Protein AF-A0A836TJ96-F1 (afdb_monomer)

Structure (mmCIF, N/CA/C/O backbone):
data_AF-A0A836TJ96-F1
#
_entry.id   AF-A0A836TJ96-F1
#
loop_
_atom_site.group_PDB
_atom_site.id
_atom_site.type_symbol
_atom_site.label_atom_id
_atom_site.label_alt_id
_atom_site.label_comp_id
_atom_site.label_asym_id
_atom_site.label_entity_id
_atom_site.label_seq_id
_atom_site.pdbx_PDB_ins_code
_atom_site.Cartn_x
_atom_site.Cartn_y
_atom_site.Cartn_z
_atom_site.occupancy
_atom_site.B_iso_or_equiv
_atom_site.auth_seq_id
_atom_site.auth_comp_id
_atom_site.auth_asym_id
_atom_site.auth_atom_id
_atom_site.pdbx_PDB_model_num
ATOM 1 N N . MET A 1 1 ? 15.444 -4.216 -14.335 1.00 76.44 1 MET A N 1
ATOM 2 C CA . MET A 1 1 ? 15.171 -2.842 -13.859 1.00 76.44 1 MET A CA 1
ATOM 3 C C . MET A 1 1 ? 16.026 -1.874 -14.653 1.00 76.44 1 MET A C 1
ATOM 5 O O . MET A 1 1 ? 17.210 -2.146 -14.822 1.00 76.44 1 MET A O 1
ATOM 9 N N . TRP A 1 2 ? 15.428 -0.801 -15.171 1.00 92.00 2 TRP A N 1
ATOM 10 C CA . TRP A 1 2 ? 16.136 0.228 -15.933 1.00 92.00 2 TRP A CA 1
ATOM 11 C C . TRP A 1 2 ? 16.554 1.359 -14.986 1.00 92.00 2 TRP A C 1
ATOM 13 O O . TRP A 1 2 ? 15.715 2.155 -14.578 1.00 92.00 2 TRP A O 1
ATOM 23 N N . TRP A 1 3 ? 17.818 1.358 -14.560 1.00 95.44 3 TRP A N 1
ATOM 24 C CA . TRP A 1 3 ? 18.352 2.278 -13.547 1.00 95.44 3 TRP A CA 1
ATOM 25 C C . TRP A 1 3 ? 18.693 3.657 -14.128 1.00 95.44 3 TRP A C 1
ATOM 27 O O . TRP A 1 3 ? 19.150 3.739 -15.266 1.00 95.44 3 TRP A O 1
ATOM 37 N N . GLY A 1 4 ? 18.516 4.713 -13.329 1.00 94.06 4 GLY A N 1
ATOM 38 C CA . GLY A 1 4 ? 18.812 6.100 -13.706 1.00 94.06 4 GLY A CA 1
ATOM 39 C C . GLY A 1 4 ? 18.171 7.093 -12.736 1.00 94.06 4 GLY A C 1
ATOM 40 O O . GLY A 1 4 ? 17.830 6.724 -11.614 1.00 94.06 4 GLY A O 1
ATOM 41 N N . ASP A 1 5 ? 17.940 8.324 -13.186 1.00 95.62 5 ASP A N 1
ATOM 42 C CA . ASP A 1 5 ? 17.367 9.388 -12.343 1.00 95.62 5 ASP A CA 1
ATOM 43 C C . ASP A 1 5 ? 15.936 9.072 -11.864 1.00 95.62 5 ASP A C 1
ATOM 45 O O . ASP A 1 5 ? 15.513 9.535 -10.803 1.00 95.62 5 ASP A O 1
ATOM 49 N N . ILE A 1 6 ? 15.209 8.240 -12.623 1.00 95.62 6 ILE A N 1
ATOM 50 C CA . ILE A 1 6 ? 13.853 7.772 -12.293 1.00 95.62 6 ILE A CA 1
ATOM 51 C C . ILE A 1 6 ? 13.906 6.611 -11.291 1.00 95.62 6 ILE A C 1
ATOM 53 O O . ILE A 1 6 ? 13.316 6.683 -10.217 1.00 95.62 6 ILE A O 1
ATOM 57 N N . ASN A 1 7 ? 14.614 5.530 -11.632 1.00 96.12 7 ASN A N 1
ATOM 58 C CA . ASN A 1 7 ? 14.766 4.371 -10.754 1.00 96.12 7 ASN A CA 1
ATOM 59 C C . ASN A 1 7 ? 16.101 4.488 -10.022 1.00 96.12 7 ASN A C 1
ATOM 61 O O . ASN A 1 7 ? 17.136 4.046 -10.529 1.00 96.12 7 ASN A O 1
ATOM 65 N N . GLN A 1 8 ? 16.065 5.100 -8.843 1.00 95.25 8 GLN A N 1
ATOM 66 C CA . GLN A 1 8 ? 17.240 5.309 -8.005 1.00 95.25 8 GLN A CA 1
ATOM 67 C C . GLN A 1 8 ? 17.485 4.094 -7.109 1.00 95.25 8 GLN A C 1
ATOM 69 O O . GLN A 1 8 ? 16.555 3.457 -6.612 1.00 95.25 8 GLN A O 1
ATOM 74 N N . ARG A 1 9 ? 18.757 3.740 -6.925 1.00 95.12 9 ARG A N 1
ATOM 75 C CA . ARG A 1 9 ? 19.141 2.560 -6.146 1.00 95.12 9 ARG A CA 1
ATOM 76 C C . ARG A 1 9 ? 19.102 2.865 -4.654 1.00 95.12 9 ARG A C 1
ATOM 78 O O . ARG A 1 9 ? 19.630 3.878 -4.211 1.00 95.12 9 ARG A O 1
ATOM 85 N N . ILE A 1 10 ? 18.581 1.913 -3.893 1.00 95.56 10 ILE A N 1
ATOM 86 C CA . ILE A 1 10 ? 18.704 1.844 -2.440 1.00 95.56 10 ILE A CA 1
ATOM 87 C C . ILE A 1 10 ? 19.394 0.527 -2.078 1.00 95.56 10 ILE A C 1
ATOM 89 O O . ILE A 1 10 ? 19.120 -0.504 -2.699 1.00 95.56 10 ILE A O 1
ATOM 93 N N . SER A 1 11 ? 20.327 0.549 -1.124 1.00 97.25 11 SER A N 1
ATOM 94 C CA . SER A 1 11 ? 20.937 -0.690 -0.634 1.00 97.25 11 SER A CA 1
ATOM 95 C C . SER A 1 11 ? 19.950 -1.450 0.252 1.00 97.25 11 SER A C 1
ATOM 97 O O . SER A 1 11 ? 19.103 -0.849 0.915 1.00 97.25 11 SER A O 1
ATOM 99 N N . ALA A 1 12 ? 20.067 -2.778 0.282 1.00 97.25 12 ALA A N 1
ATOM 100 C CA . ALA A 1 12 ? 19.220 -3.609 1.135 1.00 97.25 12 ALA A CA 1
ATOM 101 C C . ALA A 1 12 ?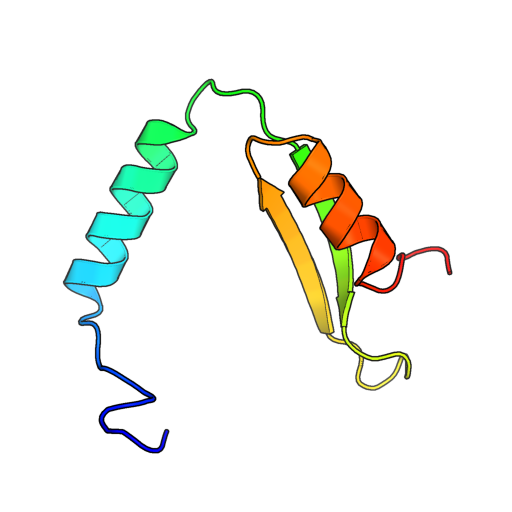 19.377 -3.242 2.622 1.00 97.25 12 ALA A C 1
ATOM 103 O O . ALA A 1 12 ? 18.377 -3.122 3.326 1.00 97.25 12 ALA A O 1
ATOM 104 N N . ASP A 1 13 ? 20.609 -2.973 3.065 1.00 98.31 13 ASP A N 1
ATOM 105 C CA . ASP A 1 13 ? 20.900 -2.570 4.444 1.00 98.31 13 ASP A CA 1
ATOM 106 C C . ASP A 1 13 ? 20.196 -1.259 4.810 1.00 98.31 13 ASP A C 1
ATOM 108 O O . ASP A 1 13 ? 19.583 -1.152 5.869 1.00 98.31 13 ASP A O 1
ATOM 112 N N . PHE A 1 14 ? 20.214 -0.269 3.913 1.00 97.88 14 PHE A N 1
ATOM 113 C CA . PHE A 1 14 ? 19.558 1.010 4.171 1.00 97.88 14 PHE A CA 1
ATOM 114 C C . PHE A 1 14 ? 18.028 0.892 4.137 1.00 97.88 14 PHE A C 1
ATOM 116 O O . PHE A 1 14 ? 17.341 1.474 4.976 1.00 97.88 14 PHE A O 1
ATOM 123 N N . ALA A 1 15 ? 17.479 0.083 3.225 1.00 97.81 15 ALA A N 1
ATOM 124 C CA . ALA A 1 15 ? 16.049 -0.219 3.204 1.00 97.81 15 ALA A CA 1
ATOM 125 C C . ALA A 1 15 ? 15.588 -0.915 4.500 1.00 97.81 15 ALA A C 1
ATOM 127 O O . ALA A 1 15 ? 14.515 -0.602 5.019 1.00 97.81 15 ALA A O 1
ATOM 128 N N . ALA A 1 16 ? 16.409 -1.814 5.055 1.00 98.38 16 ALA A N 1
ATOM 129 C CA . ALA A 1 16 ? 16.133 -2.473 6.328 1.00 98.38 16 ALA A CA 1
ATOM 130 C C . ALA A 1 16 ? 16.106 -1.482 7.505 1.00 98.38 16 ALA A C 1
ATOM 132 O O . ALA A 1 16 ? 15.232 -1.594 8.366 1.00 98.38 16 ALA A O 1
ATOM 133 N N . VAL A 1 17 ? 17.001 -0.485 7.514 1.00 98.44 17 VAL A N 1
ATOM 134 C CA . VAL A 1 17 ? 17.000 0.598 8.516 1.00 98.44 17 VAL A CA 1
ATOM 135 C C . VAL A 1 17 ? 15.706 1.411 8.444 1.00 98.44 17 VAL A C 1
ATOM 137 O O . VAL A 1 17 ? 15.014 1.530 9.452 1.00 98.44 17 VAL A O 1
ATOM 140 N N . ILE A 1 18 ? 15.313 1.881 7.252 1.00 97.88 18 ILE A N 1
ATOM 141 C CA . ILE A 1 18 ? 14.066 2.649 7.069 1.00 97.88 18 ILE A CA 1
ATOM 142 C C . ILE A 1 18 ? 12.851 1.842 7.536 1.00 97.88 18 ILE A C 1
ATOM 144 O O . ILE A 1 18 ? 11.966 2.366 8.212 1.00 97.88 18 ILE A O 1
ATOM 148 N N . HIS A 1 19 ? 12.803 0.555 7.188 1.00 97.56 19 HIS A N 1
ATOM 149 C CA . HIS A 1 19 ? 11.716 -0.317 7.608 1.00 97.56 19 HIS A CA 1
ATOM 150 C C . HIS A 1 19 ? 11.672 -0.475 9.136 1.00 97.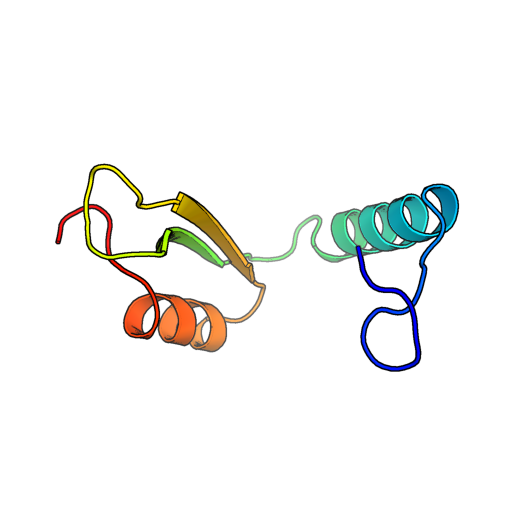56 19 HIS A C 1
ATOM 152 O O . HIS A 1 19 ? 10.598 -0.390 9.730 1.00 97.56 19 HIS A O 1
ATOM 158 N N . ALA A 1 20 ? 12.818 -0.680 9.790 1.00 98.25 20 ALA A N 1
ATOM 159 C CA . ALA A 1 20 ? 12.891 -0.796 11.245 1.00 98.25 20 ALA A CA 1
ATOM 160 C C . ALA A 1 20 ? 12.426 0.489 11.953 1.00 98.25 20 ALA A C 1
ATOM 162 O O . ALA A 1 20 ? 11.660 0.411 12.917 1.00 98.25 20 ALA A O 1
ATOM 163 N N . ASP A 1 21 ? 12.826 1.654 11.444 1.00 98.06 21 ASP A N 1
ATOM 164 C CA . ASP A 1 21 ? 12.416 2.952 11.980 1.00 98.06 21 ASP A CA 1
ATOM 165 C C . ASP A 1 21 ? 10.909 3.181 11.824 1.00 98.06 21 ASP A C 1
ATOM 167 O O . ASP A 1 21 ? 10.245 3.570 12.788 1.00 98.06 21 ASP A O 1
ATOM 171 N N . LEU A 1 22 ? 10.338 2.848 10.659 1.00 96.81 22 LEU A N 1
ATOM 172 C CA . LEU A 1 22 ? 8.892 2.904 10.433 1.00 96.81 22 LEU A CA 1
ATOM 173 C C . LEU A 1 22 ? 8.140 1.988 11.404 1.00 96.81 22 LEU A C 1
ATOM 175 O O . LEU A 1 22 ? 7.184 2.421 12.044 1.00 96.81 22 LEU A O 1
ATOM 179 N N . MET A 1 23 ? 8.584 0.736 11.550 1.00 96.31 23 MET A N 1
ATOM 180 C CA . MET A 1 23 ? 7.958 -0.233 12.455 1.00 96.31 23 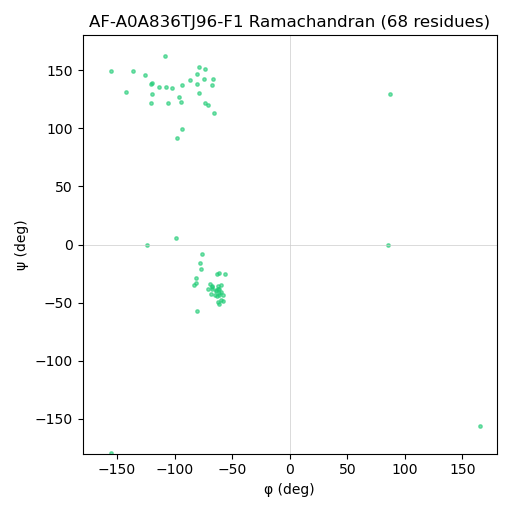MET A CA 1
ATOM 181 C C . MET A 1 23 ? 8.027 0.216 13.915 1.00 96.31 23 MET A C 1
ATOM 183 O O . MET A 1 23 ? 7.093 -0.027 14.679 1.00 96.31 23 MET A O 1
ATOM 187 N N . LYS A 1 24 ? 9.118 0.879 14.312 1.00 97.19 24 LYS A N 1
ATOM 188 C CA . LYS A 1 24 ? 9.259 1.476 15.641 1.00 97.19 24 LYS A CA 1
ATOM 189 C C . LYS A 1 24 ? 8.312 2.662 15.828 1.00 97.19 24 LYS A C 1
ATOM 191 O O . LYS A 1 24 ? 7.704 2.756 16.890 1.00 97.19 24 LYS A O 1
ATOM 196 N N . HIS A 1 25 ? 8.181 3.528 14.823 1.00 95.50 25 HIS A N 1
ATOM 197 C CA . HIS A 1 25 ? 7.303 4.704 14.844 1.00 95.50 25 HIS A CA 1
ATOM 198 C C . HIS A 1 25 ? 5.827 4.319 14.988 1.00 95.50 25 HIS A C 1
ATOM 200 O O . HIS A 1 25 ? 5.148 4.807 15.886 1.00 95.50 25 HIS A O 1
ATOM 206 N N . ILE A 1 26 ? 5.344 3.374 14.177 1.00 95.06 26 ILE A N 1
ATOM 207 C CA . ILE A 1 26 ? 3.928 2.965 14.204 1.00 95.06 26 ILE A CA 1
ATOM 208 C C . ILE A 1 26 ? 3.576 2.065 15.400 1.00 95.06 26 ILE A C 1
ATOM 210 O O . ILE A 1 26 ? 2.407 1.737 15.618 1.00 95.06 26 ILE A O 1
ATOM 214 N N . LYS A 1 27 ? 4.567 1.612 16.178 1.00 94.56 27 LYS A N 1
ATOM 215 C CA . LYS A 1 27 ? 4.339 0.715 17.313 1.00 94.56 27 LYS A CA 1
ATOM 216 C C . LYS A 1 27 ? 3.534 1.434 18.398 1.00 94.56 27 LYS A C 1
ATOM 218 O O . LYS A 1 27 ? 4.033 2.330 19.066 1.00 94.56 27 LYS A O 1
ATOM 223 N N . GLY A 1 28 ? 2.304 0.973 18.620 1.00 89.88 28 GLY A N 1
ATOM 224 C CA . GLY A 1 28 ? 1.376 1.576 19.584 1.00 89.88 28 GLY A CA 1
ATOM 225 C C . GLY A 1 28 ? 0.561 2.745 19.021 1.00 89.88 28 GLY A C 1
ATOM 226 O O . GLY A 1 28 ? -0.283 3.279 19.736 1.00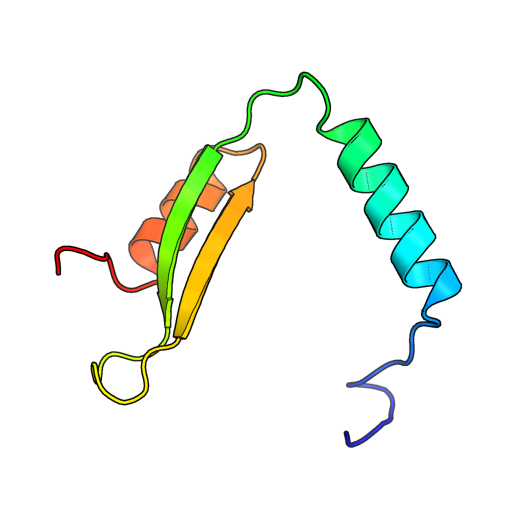 89.88 28 GLY A O 1
ATOM 227 N N . ALA A 1 29 ? 0.767 3.111 17.753 1.00 91.06 29 ALA A N 1
ATOM 228 C CA . ALA A 1 29 ? -0.073 4.069 17.049 1.00 91.06 29 ALA A CA 1
ATOM 229 C C . ALA A 1 29 ? -1.375 3.408 16.564 1.00 91.06 29 ALA A C 1
ATOM 231 O O . ALA A 1 29 ? -1.431 2.205 16.292 1.00 91.06 29 ALA A O 1
ATOM 232 N N . GLY A 1 30 ? -2.435 4.206 16.426 1.00 95.12 30 GLY A N 1
ATOM 233 C CA . GLY A 1 30 ? -3.650 3.777 15.739 1.00 95.12 30 GLY A CA 1
ATOM 234 C C . GLY A 1 30 ? -3.407 3.731 14.232 1.00 95.12 30 GLY A C 1
ATOM 235 O O . GLY A 1 30 ? -3.068 4.750 13.636 1.00 95.12 30 GLY A O 1
ATOM 236 N N . VAL A 1 31 ? -3.593 2.565 13.611 1.00 96.81 31 VAL A N 1
ATOM 237 C CA . VAL A 1 31 ? -3.406 2.383 12.165 1.00 96.81 31 VAL A CA 1
ATOM 238 C C . VAL A 1 31 ? -4.694 1.917 11.496 1.00 96.81 31 VAL A C 1
ATOM 240 O O . VAL A 1 31 ? -5.414 1.059 12.005 1.00 96.81 31 VAL A O 1
ATOM 243 N N . TYR A 1 32 ? -4.969 2.468 10.319 1.00 97.62 32 TYR A N 1
ATOM 244 C CA . TYR A 1 32 ? -6.057 2.051 9.447 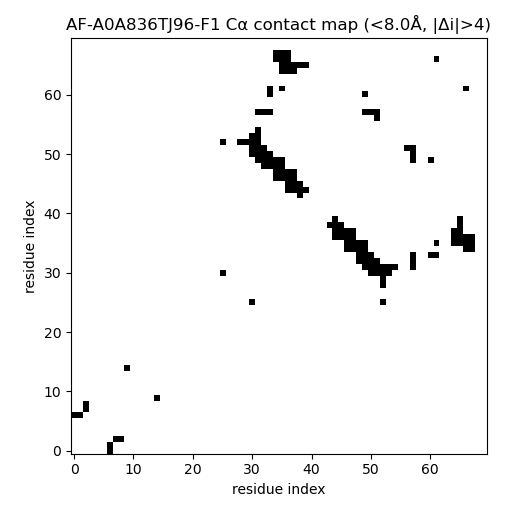1.00 97.62 32 TYR A CA 1
ATOM 245 C C . TYR A 1 32 ? -5.526 1.043 8.432 1.00 97.62 32 TYR A C 1
ATOM 247 O O . TYR A 1 32 ? -4.616 1.347 7.655 1.00 97.62 32 TYR A O 1
ATOM 255 N N . VAL A 1 33 ? -6.119 -0.149 8.412 1.00 96.94 33 VAL A N 1
ATOM 256 C CA . VAL A 1 33 ? -5.733 -1.245 7.515 1.00 96.94 33 VAL A CA 1
ATOM 257 C C . VAL A 1 33 ? -6.860 -1.521 6.528 1.00 96.94 33 VAL A C 1
ATOM 259 O O . VAL A 1 33 ? -8.030 -1.553 6.909 1.00 96.94 33 VAL A O 1
ATOM 262 N N . ARG A 1 34 ? -6.525 -1.704 5.249 1.00 96.69 34 ARG A N 1
ATOM 263 C CA . ARG A 1 34 ? -7.493 -2.048 4.203 1.00 96.69 34 ARG A CA 1
ATOM 264 C C . ARG A 1 34 ? -6.913 -3.038 3.209 1.00 96.69 34 ARG A C 1
ATOM 266 O O . ARG A 1 34 ? -5.849 -2.789 2.652 1.00 96.69 34 ARG A O 1
ATOM 273 N N . ASP A 1 35 ? -7.676 -4.087 2.938 1.00 97.81 35 ASP A N 1
ATOM 274 C CA . ASP A 1 35 ? -7.408 -5.030 1.854 1.00 97.81 35 ASP A CA 1
ATOM 275 C C . ASP A 1 35 ? -8.175 -4.622 0.592 1.00 97.81 35 ASP A C 1
ATOM 277 O O . ASP A 1 35 ? -9.337 -4.206 0.663 1.00 97.81 35 ASP A O 1
ATOM 281 N N . ALA A 1 36 ? -7.508 -4.707 -0.558 1.00 97.38 36 ALA A N 1
ATOM 282 C CA . ALA A 1 36 ? -8.040 -4.331 -1.864 1.00 97.38 36 ALA A CA 1
ATOM 283 C C . ALA A 1 36 ? -7.319 -5.082 -3.001 1.00 97.38 36 ALA A C 1
ATOM 285 O O . ALA A 1 36 ? -6.406 -5.875 -2.763 1.00 97.38 36 ALA A O 1
ATOM 286 N N . PHE A 1 37 ? -7.722 -4.812 -4.242 1.00 98.00 37 PHE A N 1
ATOM 287 C CA . PHE A 1 37 ? -7.095 -5.345 -5.450 1.00 98.00 37 PHE A CA 1
ATOM 288 C C . PHE A 1 37 ? -6.692 -4.235 -6.430 1.00 98.00 37 PHE A C 1
ATOM 290 O O . PHE A 1 37 ? -7.398 -3.232 -6.576 1.00 98.00 37 PHE A O 1
ATOM 297 N N . VAL A 1 38 ? -5.580 -4.445 -7.142 1.00 97.38 38 VAL A N 1
ATOM 298 C CA . VAL A 1 38 ? -5.229 -3.700 -8.365 1.00 97.38 38 VAL A CA 1
ATOM 299 C C . VAL A 1 38 ? -5.541 -4.567 -9.579 1.00 97.38 38 VAL A C 1
ATOM 301 O O . VAL A 1 38 ? -5.147 -5.729 -9.605 1.00 97.38 38 VAL A O 1
ATOM 304 N N . GLY A 1 39 ? -6.182 -3.987 -10.595 1.00 96.06 39 GLY A N 1
ATOM 305 C CA . GLY A 1 39 ? -6.571 -4.691 -11.820 1.00 96.06 39 GLY A CA 1
ATOM 306 C C . GLY A 1 39 ? -7.936 -5.369 -11.686 1.00 96.06 39 GLY A C 1
ATOM 307 O O . GLY A 1 39 ? -8.199 -6.067 -10.712 1.00 96.06 39 GLY A O 1
ATOM 308 N N . ALA A 1 40 ? -8.822 -5.123 -12.654 1.00 95.62 40 ALA A N 1
ATOM 309 C CA . ALA A 1 40 ? -10.218 -5.562 -12.587 1.00 95.62 40 ALA A CA 1
ATOM 310 C C . ALA A 1 40 ? -10.436 -7.024 -12.990 1.00 95.62 40 ALA A C 1
ATOM 312 O O . ALA A 1 40 ? -11.369 -7.648 -12.492 1.00 95.62 40 ALA A O 1
ATOM 313 N N . ASP A 1 41 ? -9.588 -7.574 -13.862 1.00 96.19 41 ASP A N 1
ATOM 314 C CA . ASP A 1 41 ? -9.693 -8.974 -14.272 1.00 96.19 41 ASP A CA 1
ATOM 315 C C . ASP A 1 41 ? -9.283 -9.897 -13.109 1.00 96.19 41 ASP A C 1
ATOM 317 O O . ASP A 1 41 ? -8.132 -9.832 -12.658 1.00 96.19 41 ASP A O 1
ATOM 321 N N . PRO A 1 42 ? -10.175 -10.782 -12.626 1.00 93.62 42 PRO A N 1
ATOM 322 C CA . PRO A 1 42 ? -9.872 -11.707 -11.539 1.00 93.62 42 PRO A CA 1
ATOM 323 C C . PRO A 1 42 ? -8.660 -12.612 -11.784 1.00 93.62 42 PRO A C 1
ATOM 325 O O . PRO A 1 42 ? -8.038 -13.036 -10.812 1.00 93.62 42 PRO A O 1
ATOM 328 N N . ASN A 1 43 ? -8.311 -12.889 -13.044 1.00 96.88 43 ASN A N 1
ATOM 329 C CA . ASN A 1 43 ? -7.172 -13.737 -13.403 1.00 96.88 43 ASN A CA 1
ATOM 330 C C . ASN A 1 43 ? -5.821 -13.021 -13.269 1.00 96.88 43 ASN A C 1
ATOM 332 O O . ASN A 1 43 ? -4.789 -13.678 -13.153 1.00 96.88 43 ASN A O 1
ATOM 336 N N . TYR A 1 44 ? -5.823 -11.684 -13.281 1.00 96.69 44 TYR A N 1
ATOM 337 C CA . TYR A 1 44 ? -4.606 -10.864 -13.274 1.00 96.69 44 TYR A CA 1
ATOM 338 C C . TYR A 1 44 ? -4.555 -9.856 -12.123 1.00 96.69 44 TYR A C 1
ATOM 340 O O . TYR A 1 44 ? -3.590 -9.098 -12.009 1.00 96.69 44 TYR A O 1
ATOM 348 N N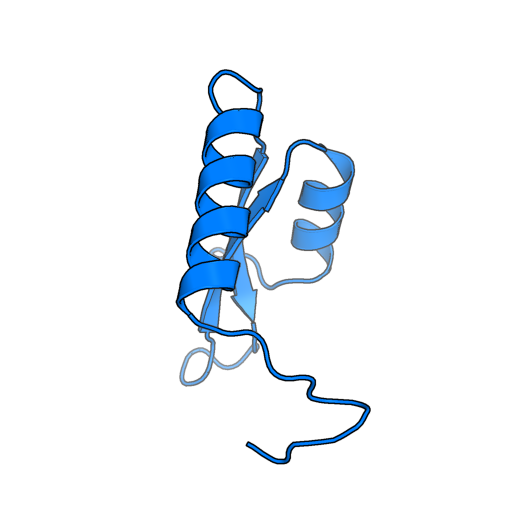 . ARG A 1 45 ? -5.584 -9.817 -11.270 1.00 97.00 45 ARG A N 1
ATOM 349 C CA . ARG A 1 45 ? -5.630 -8.886 -10.145 1.00 97.00 45 ARG A CA 1
ATOM 350 C C . ARG A 1 45 ? -4.561 -9.207 -9.107 1.00 97.00 45 ARG A C 1
ATOM 352 O O . ARG A 1 45 ? -4.312 -10.365 -8.776 1.00 97.00 45 ARG A O 1
ATOM 359 N N . ILE A 1 46 ? -3.984 -8.159 -8.534 1.00 97.81 46 ILE A N 1
ATOM 360 C CA . ILE A 1 46 ? -2.953 -8.265 -7.502 1.00 97.81 46 ILE A CA 1
ATOM 361 C C . ILE A 1 46 ? -3.582 -7.896 -6.154 1.00 97.81 46 ILE A C 1
ATOM 363 O O . ILE A 1 46 ? -4.113 -6.786 -6.033 1.00 97.81 46 ILE A O 1
ATOM 367 N N . PRO A 1 47 ? -3.552 -8.788 -5.144 1.00 97.19 47 PRO A N 1
ATOM 368 C CA . PRO A 1 47 ? -3.988 -8.441 -3.799 1.00 97.19 47 PRO A CA 1
ATOM 369 C C . PRO A 1 47 ? -3.024 -7.427 -3.184 1.00 97.19 47 PRO A C 1
ATOM 371 O O . PRO A 1 47 ? -1.805 -7.568 -3.286 1.00 97.19 47 PRO A O 1
ATOM 374 N N . LEU A 1 48 ? -3.570 -6.418 -2.512 1.00 96.50 48 LEU A N 1
ATOM 375 C CA . LEU A 1 48 ? -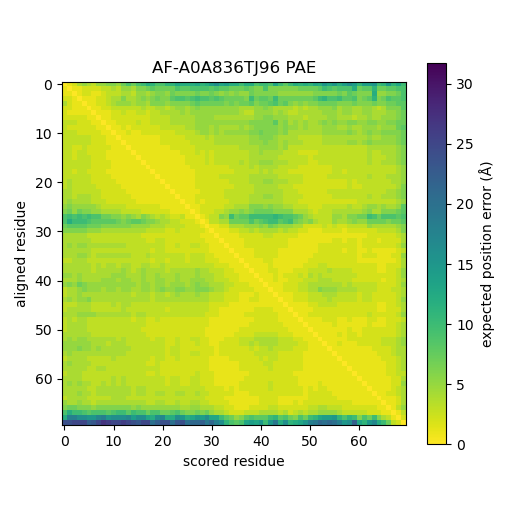2.791 -5.405 -1.813 1.00 96.50 48 LEU A CA 1
ATOM 376 C C . LEU A 1 48 ? -3.394 -5.117 -0.436 1.00 96.50 48 LEU A C 1
ATOM 378 O O . LEU A 1 48 ? -4.611 -5.170 -0.249 1.00 96.50 48 LEU A O 1
ATOM 382 N N . ARG A 1 49 ? -2.532 -4.747 0.511 1.00 97.81 49 ARG A N 1
ATOM 383 C CA . ARG A 1 49 ? -2.924 -4.231 1.823 1.00 97.81 49 ARG A CA 1
ATOM 384 C C . ARG A 1 49 ? -2.354 -2.833 2.004 1.00 97.81 49 ARG A C 1
ATOM 386 O O . ARG A 1 49 ? -1.142 -2.651 1.953 1.00 97.81 49 ARG A O 1
ATOM 393 N N . VAL A 1 50 ? -3.222 -1.857 2.245 1.00 97.50 50 VAL A N 1
ATOM 394 C CA . VAL A 1 50 ? -2.828 -0.490 2.604 1.00 97.50 50 VAL A CA 1
ATOM 395 C C . VAL A 1 50 ? -2.856 -0.353 4.118 1.00 97.50 50 VAL A C 1
ATOM 397 O O . VAL A 1 50 ? -3.877 -0.636 4.746 1.00 97.50 50 VAL A O 1
ATOM 400 N N . MET A 1 51 ? -1.747 0.107 4.691 1.00 96.88 51 MET A N 1
ATOM 401 C CA . MET A 1 51 ? -1.629 0.479 6.101 1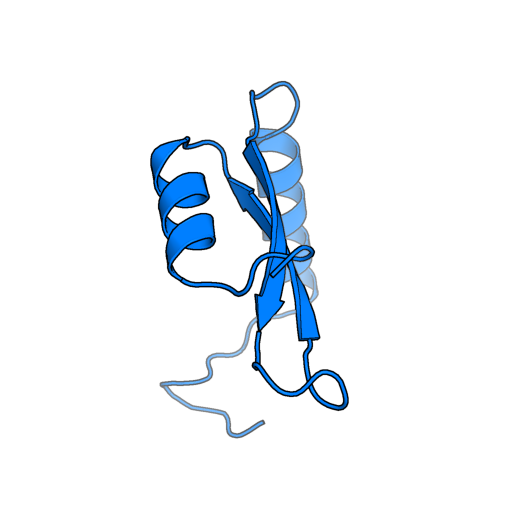.00 96.88 51 MET A CA 1
ATOM 402 C C . MET A 1 51 ? -1.239 1.952 6.189 1.00 96.88 51 MET A C 1
ATOM 404 O O . MET A 1 51 ? -0.312 2.385 5.507 1.00 96.88 51 MET A O 1
ATOM 408 N N . THR A 1 52 ? -1.955 2.734 6.991 1.00 96.75 52 THR A N 1
ATOM 409 C CA . THR A 1 52 ? -1.685 4.170 7.144 1.00 96.75 52 THR A CA 1
ATOM 410 C C . THR A 1 52 ? -2.193 4.688 8.487 1.00 96.75 52 THR A C 1
ATOM 412 O O . THR A 1 52 ? -3.178 4.181 9.018 1.00 96.75 52 THR A O 1
ATOM 415 N N . GLU A 1 53 ? -1.534 5.703 9.038 1.00 96.12 53 GLU A N 1
ATOM 416 C CA . GLU A 1 53 ? -1.932 6.358 10.292 1.00 96.12 53 GLU A CA 1
ATOM 417 C C . GLU A 1 53 ? -3.113 7.329 10.102 1.00 96.12 53 GLU A C 1
ATOM 419 O O . GLU A 1 53 ? -3.770 7.701 11.072 1.00 96.12 53 GLU A O 1
ATOM 424 N N . THR A 1 54 ? -3.432 7.735 8.863 1.00 96.56 54 THR A N 1
ATOM 425 C CA . THR A 1 54 ? -4.499 8.711 8.596 1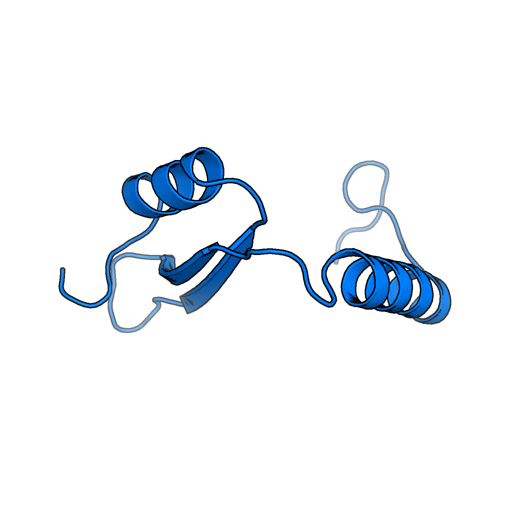.00 96.56 54 THR A CA 1
ATOM 426 C C . THR A 1 54 ? -5.741 8.071 7.978 1.00 96.56 54 THR A C 1
ATOM 428 O O . THR A 1 54 ? -5.687 7.282 7.031 1.00 96.56 54 THR A O 1
ATOM 431 N N . SER A 1 55 ? -6.911 8.460 8.485 1.00 97.12 55 SER A N 1
ATOM 432 C CA . SER A 1 55 ? -8.202 7.946 8.012 1.00 97.12 55 SER A CA 1
ATOM 433 C C . SER A 1 55 ? -8.484 8.329 6.558 1.00 97.12 55 SER A C 1
ATOM 435 O O . SER A 1 55 ? -8.969 7.509 5.779 1.00 97.12 55 SER A O 1
ATOM 437 N N . TRP A 1 56 ? -8.145 9.557 6.161 1.00 97.81 56 TRP A N 1
ATOM 438 C CA . TRP A 1 56 ? -8.399 10.054 4.810 1.00 97.81 56 TRP A CA 1
ATOM 439 C C . TRP A 1 56 ? -7.526 9.362 3.753 1.00 97.81 56 TRP A C 1
ATOM 441 O O . TRP A 1 56 ? -8.020 9.097 2.660 1.00 97.81 56 TRP A O 1
ATOM 451 N N . SER A 1 57 ? -6.282 8.981 4.068 1.00 97.94 57 SER A N 1
ATOM 452 C CA . SER A 1 57 ? -5.450 8.184 3.151 1.00 97.94 57 SER A CA 1
ATOM 453 C C . SER A 1 57 ? -6.025 6.780 2.972 1.00 97.94 57 SER A C 1
ATOM 455 O O . SER A 1 57 ? -6.009 6.224 1.874 1.00 97.94 57 SER A O 1
ATOM 457 N N . ASN A 1 58 ? -6.605 6.210 4.033 1.00 98.06 58 ASN A N 1
ATOM 458 C CA . ASN A 1 58 ? -7.308 4.935 3.936 1.00 98.06 58 ASN A CA 1
ATOM 459 C C . ASN A 1 58 ? -8.598 5.043 3.098 1.00 98.06 58 ASN A C 1
ATOM 461 O O . ASN A 1 58 ? -8.916 4.124 2.341 1.00 98.06 58 ASN A O 1
ATOM 465 N N . LEU A 1 59 ? -9.318 6.167 3.193 1.00 98.12 59 LEU A N 1
ATOM 466 C CA . LEU A 1 59 ? -10.476 6.471 2.345 1.00 98.12 59 LEU A CA 1
ATOM 467 C C . LEU A 1 59 ? -10.070 6.699 0.882 1.00 98.12 59 LEU A C 1
ATOM 469 O O . LEU A 1 59 ? -10.750 6.228 -0.025 1.00 98.12 59 LEU A O 1
ATOM 473 N N . PHE A 1 60 ? -8.939 7.355 0.632 1.00 98.25 60 PHE A N 1
ATOM 474 C CA . PHE A 1 60 ? -8.388 7.476 -0.714 1.00 98.25 60 PHE A CA 1
ATOM 475 C C . PHE A 1 60 ? -8.143 6.092 -1.328 1.00 98.25 60 PHE A C 1
ATOM 477 O O . PHE A 1 60 ? -8.626 5.812 -2.423 1.00 98.25 60 PHE A O 1
ATOM 484 N N . ALA A 1 61 ? -7.498 5.183 -0.588 1.00 97.81 61 ALA A N 1
ATOM 485 C CA . ALA A 1 61 ? -7.296 3.806 -1.036 1.00 97.81 61 ALA A CA 1
ATOM 486 C C . ALA A 1 61 ? -8.618 3.061 -1.308 1.00 97.81 61 ALA A C 1
ATOM 488 O O . ALA A 1 61 ? -8.685 2.261 -2.238 1.00 97.81 61 ALA A O 1
ATOM 489 N N . HIS A 1 62 ? -9.676 3.336 -0.536 1.00 96.06 62 HIS A N 1
ATOM 490 C CA . HIS A 1 62 ? -11.011 2.780 -0.781 1.00 96.06 62 HIS A CA 1
ATOM 491 C C . HIS A 1 62 ? -11.607 3.215 -2.126 1.00 96.06 62 HIS A C 1
ATOM 493 O O . HIS A 1 62 ? -12.281 2.420 -2.779 1.00 96.06 62 HIS A O 1
ATOM 499 N N . ASN A 1 63 ? -11.380 4.468 -2.521 1.00 96.94 63 ASN A N 1
ATOM 500 C CA . ASN A 1 63 ? -11.905 5.016 -3.771 1.00 96.94 63 ASN A CA 1
ATOM 501 C C . ASN A 1 63 ? -11.051 4.621 -4.982 1.00 96.94 63 ASN A C 1
ATOM 503 O O . ASN A 1 63 ? -11.585 4.455 -6.074 1.00 96.94 63 ASN A O 1
ATOM 507 N N . MET A 1 64 ? -9.737 4.482 -4.794 1.00 97.75 64 MET A N 1
ATOM 508 C CA . MET A 1 64 ? -8.790 4.217 -5.879 1.00 97.75 64 MET A CA 1
ATOM 509 C C . MET A 1 64 ? -8.679 2.742 -6.267 1.00 97.75 64 MET A C 1
ATOM 511 O O . MET A 1 64 ? -8.443 2.442 -7.436 1.00 97.75 64 MET A O 1
ATOM 515 N N . PHE A 1 65 ? -8.801 1.821 -5.307 1.00 97.69 65 PHE A N 1
ATOM 516 C CA . PHE A 1 65 ? -8.586 0.390 -5.537 1.00 97.69 65 PHE A CA 1
ATOM 517 C C . PHE A 1 65 ? -9.884 -0.415 -5.503 1.00 97.69 65 PHE A C 1
ATOM 519 O O . PHE A 1 65 ? -10.912 0.017 -4.981 1.00 97.69 65 PHE A O 1
ATOM 526 N N . ILE A 1 66 ? -9.831 -1.627 -6.056 1.00 97.19 66 ILE A N 1
ATOM 527 C CA . ILE A 1 66 ? -11.002 -2.495 -6.168 1.00 97.19 66 ILE A CA 1
ATOM 528 C C . ILE A 1 66 ? -11.275 -3.161 -4.825 1.00 97.19 66 ILE A C 1
ATOM 530 O O . ILE A 1 66 ? -10.387 -3.738 -4.193 1.00 97.19 66 ILE A O 1
ATOM 534 N N . ARG A 1 67 ? -12.532 -3.086 -4.391 1.00 95.56 67 ARG A N 1
ATOM 535 C CA . ARG A 1 67 ? -12.979 -3.671 -3.127 1.00 95.56 67 ARG A CA 1
ATOM 536 C C . ARG A 1 67 ? -13.076 -5.197 -3.259 1.00 95.56 67 ARG A C 1
ATOM 538 O O . ARG A 1 67 ? -13.552 -5.668 -4.285 1.00 95.56 67 ARG A O 1
ATOM 545 N N . PRO A 1 68 ? -12.715 -5.979 -2.228 1.00 91.31 68 PRO A N 1
ATOM 546 C CA . PRO A 1 68 ? -12.774 -7.440 -2.313 1.00 91.31 68 PRO A CA 1
ATOM 547 C C . PRO A 1 68 ? -14.166 -8.038 -2.548 1.00 91.31 68 PRO A C 1
ATOM 549 O O . PRO A 1 68 ? -14.262 -9.148 -3.058 1.00 91.31 68 PRO A O 1
ATOM 552 N N . SER A 1 69 ? -15.223 -7.317 -2.167 1.00 84.69 69 SER A N 1
ATOM 553 C CA . SER A 1 69 ? -16.624 -7.718 -2.337 1.00 84.69 69 SER A CA 1
ATOM 554 C C . SER A 1 69 ? -17.307 -7.090 -3.558 1.00 84.69 69 SER A C 1
ATOM 556 O O . SER A 1 69 ? -18.531 -7.162 -3.644 1.00 84.69 69 SER A O 1
ATOM 558 N N . ALA A 1 70 ? -16.562 -6.357 -4.394 1.00 59.41 70 ALA A N 1
ATOM 559 C CA . ALA A 1 70 ? -17.095 -5.774 -5.625 1.00 59.41 70 ALA A CA 1
ATOM 560 C C . ALA A 1 70 ? -17.266 -6.837 -6.714 1.00 59.41 70 ALA A C 1
ATOM 562 O O . ALA A 1 70 ? -16.472 -7.807 -6.719 1.00 59.41 70 ALA A O 1
#

Sequence (70 aa):
MWWGDINQRISADFAAVIHADLMKHIKGAGVYVRDAFVGADPNYRIPLRVMTETSWSNLFAHNMFIRPSA

Radius of gyration: 15.66 Å; Cα contacts (8 Å, |Δi|>4): 72; chains: 1; bounding box: 38×24×36 Å

Solvent-accessible surface area (backbone atoms only — not comparable to full-atom values): 4421 Å² total; per-residue (Å²): 135,82,73,48,95,83,46,68,89,76,55,70,71,59,52,51,50,54,50,52,53,50,56,58,65,52,60,92,54,74,68,43,75,46,72,32,28,50,65,87,53,84,92,71,39,44,82,45,75,51,75,38,74,45,68,67,63,48,50,48,50,59,73,76,38,43,55,82,88,109

Foldseek 3Di:
DDDDPVNDDDDPVVVVVVVVVVCVVCVVADKDKDWFWDDDDPVPIDIDIDIDNDPVVVVVCVVPTHHPVD

Nearest PDB structures (foldseek):
  7tjh-assembly1_I  TM=2.823E-01  e=2.534E+00  Saccharomyces cerevisiae
  3szt-assembly1_B  TM=3.399E-01  e=7.604E+00  Pseudomonas aeruginosa
  9bcx-assembly1_I  TM=2.903E-01  e=3.734E+00  Saccharomyces cerevisiae

pLDDT: mean 95.5, std 5.42, range [59.41, 98.44]

Secondary structure (DSSP, 8-state):
---SSSS----HHHHHHHHHHHHHHSTTS--EEEEEEESSSTTT-EEEEEEES-HHHHHHHHHHSB-TT-

Mean predicted aligned error: 3.52 Å